Protein AF-A0A3D5ZLF6-F1 (afdb_monomer_lite)

Radius of gyration: 16.84 Å; chains: 1; bounding box: 30×41×50 Å

Foldseek 3Di:
DDPDVVVVVLVVVVVVVLVVLVVLLVCCVVPVDPDDPVVNVVVVVVVVVVDVPVDDWDQQLSDDAQAKKFWADAQDDPVVQVVCVVVVNHHRAIWGWHDHDPQWTWIDGPNDIDIDGNVRSRRIIITGD

Sequence (129 aa):
MTNKNQHLSQKILKKYEKTFVFCLTTAYRSGKINLNLKEVSHLCAFLRHLGNIREVNMPLVFAPTNTNLTIIKILADDKLKKHLESLGILVDGQIVVLSASGGSVVVKIKDGRIALDGDLSSKIFVKAA

pLDDT: mean 71.1, std 19.08, range [39.53, 92.12]

Structure (mmCIF, N/CA/C/O backbone):
data_AF-A0A3D5ZLF6-F1
#
_entry.id   AF-A0A3D5ZLF6-F1
#
loop_
_atom_site.group_PDB
_atom_site.id
_atom_site.type_symbol
_atom_site.label_atom_id
_atom_site.label_alt_id
_atom_site.label_comp_id
_atom_site.label_asym_id
_atom_site.label_entity_id
_atom_site.label_seq_id
_atom_site.pdbx_PDB_ins_code
_atom_site.Cartn_x
_atom_site.Cartn_y
_atom_site.Cartn_z
_atom_site.occupancy
_atom_site.B_iso_or_equiv
_atom_site.auth_seq_id
_atom_site.auth_comp_id
_atom_site.auth_asym_id
_atom_site.auth_atom_id
_atom_site.pdbx_PDB_model_num
ATOM 1 N N . MET A 1 1 ? 8.008 -25.229 37.006 1.00 43.50 1 MET A N 1
ATOM 2 C CA . MET A 1 1 ? 8.921 -24.157 36.540 1.00 43.50 1 MET A CA 1
ATOM 3 C C . MET A 1 1 ? 9.199 -24.338 35.045 1.00 43.50 1 MET A C 1
ATOM 5 O O . MET A 1 1 ? 10.290 -24.731 34.662 1.00 43.50 1 MET A O 1
ATOM 9 N N . THR A 1 2 ? 8.208 -24.093 34.183 1.00 44.22 2 THR A N 1
ATOM 10 C CA . THR A 1 2 ? 8.277 -24.489 32.759 1.00 44.22 2 THR A CA 1
ATOM 11 C C . THR A 1 2 ? 7.372 -23.587 31.916 1.00 44.22 2 THR A C 1
ATOM 13 O O . THR A 1 2 ? 6.390 -24.037 31.347 1.00 44.22 2 THR A O 1
ATOM 16 N N . ASN A 1 3 ? 7.625 -22.273 31.878 1.00 45.31 3 ASN A N 1
ATOM 17 C CA . ASN A 1 3 ? 6.811 -21.383 31.031 1.00 45.31 3 ASN A CA 1
ATOM 18 C C . ASN A 1 3 ? 7.532 -20.099 30.576 1.00 45.31 3 ASN A C 1
ATOM 20 O O . ASN A 1 3 ? 7.014 -18.996 30.693 1.00 45.31 3 ASN A O 1
ATOM 24 N N . LYS A 1 4 ? 8.778 -20.223 30.100 1.00 47.53 4 LYS A N 1
ATOM 25 C CA . LYS A 1 4 ? 9.461 -19.133 29.365 1.00 47.53 4 LYS A CA 1
ATOM 26 C C . LYS A 1 4 ? 10.113 -19.608 28.057 1.00 47.53 4 LYS A C 1
ATOM 28 O O . LYS A 1 4 ? 10.081 -18.883 27.068 1.00 47.53 4 LYS A O 1
ATOM 33 N N . ASN A 1 5 ? 10.583 -20.858 27.993 1.00 46.19 5 ASN A N 1
ATOM 34 C CA . ASN A 1 5 ? 11.267 -21.396 26.804 1.00 46.19 5 ASN A CA 1
ATOM 35 C C . ASN A 1 5 ? 10.340 -21.705 25.608 1.00 46.19 5 ASN A C 1
ATOM 37 O O . ASN A 1 5 ? 10.771 -21.621 24.457 1.00 46.19 5 ASN A O 1
ATOM 41 N N . GLN A 1 6 ? 9.052 -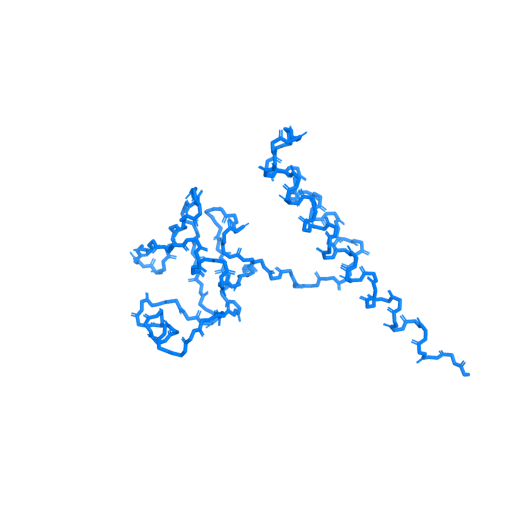21.986 25.836 1.00 47.47 6 GLN A N 1
ATOM 42 C CA . GLN A 1 6 ? 8.098 -22.229 24.740 1.00 47.47 6 GLN A CA 1
ATOM 43 C C . GLN A 1 6 ? 7.700 -20.933 24.009 1.00 47.47 6 GLN A C 1
ATOM 45 O O . GLN A 1 6 ? 7.525 -20.928 22.791 1.00 47.47 6 GLN A O 1
ATOM 50 N N . HIS A 1 7 ? 7.653 -19.803 24.724 1.00 44.00 7 HIS A N 1
ATOM 51 C CA . HIS A 1 7 ? 7.268 -18.513 24.149 1.00 44.00 7 HIS A CA 1
ATOM 52 C C . HIS A 1 7 ? 8.391 -17.872 23.311 1.00 44.00 7 HIS A C 1
ATOM 54 O O . HIS A 1 7 ? 8.108 -17.147 22.352 1.00 44.00 7 HIS A O 1
ATOM 60 N N . LEU A 1 8 ? 9.663 -18.154 23.633 1.00 51.09 8 LEU A N 1
ATOM 61 C CA . LEU A 1 8 ? 10.812 -17.741 22.816 1.00 51.09 8 LEU A CA 1
ATOM 62 C C . LEU A 1 8 ? 10.871 -18.519 21.496 1.00 51.09 8 LEU A C 1
ATOM 64 O O . LEU A 1 8 ? 11.082 -17.919 20.445 1.00 51.09 8 LEU A O 1
ATOM 68 N N . SER A 1 9 ? 10.617 -19.829 21.545 1.00 46.56 9 SER A N 1
ATOM 69 C CA . SER A 1 9 ? 10.708 -20.720 20.382 1.00 46.56 9 SER A CA 1
ATOM 70 C C . SER A 1 9 ? 9.714 -20.338 19.283 1.00 46.56 9 SER A C 1
ATOM 72 O O . SER A 1 9 ? 10.093 -20.242 18.119 1.00 46.56 9 SER A O 1
ATOM 74 N N . GLN A 1 10 ? 8.473 -19.986 19.640 1.00 50.94 10 GLN A N 1
ATOM 75 C CA . GLN A 1 10 ? 7.499 -19.490 18.658 1.00 50.94 10 GLN A CA 1
ATOM 76 C C . GLN A 1 10 ? 7.852 -18.106 18.096 1.00 50.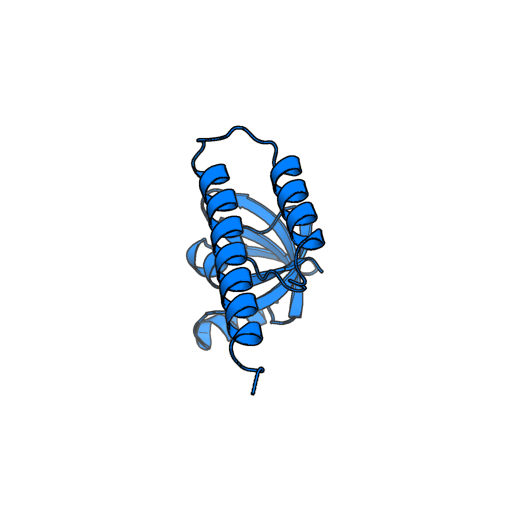94 10 GLN A C 1
ATOM 78 O O . GLN A 1 10 ? 7.575 -17.818 16.933 1.00 50.94 10 GLN A O 1
ATOM 83 N N . LYS A 1 11 ? 8.485 -17.238 18.894 1.00 50.25 11 LYS A N 1
ATOM 84 C CA . LYS A 1 11 ? 8.929 -15.908 18.442 1.00 50.25 11 LYS A CA 1
ATOM 85 C C . LYS A 1 11 ? 10.085 -16.018 17.447 1.00 50.25 11 LYS A C 1
ATOM 87 O O . LYS A 1 11 ? 10.130 -15.266 16.477 1.00 50.25 11 LYS A O 1
ATOM 92 N N . ILE A 1 12 ? 10.989 -16.967 17.683 1.00 54.97 12 ILE A N 1
ATOM 93 C CA . ILE A 1 12 ? 12.117 -17.284 16.808 1.00 54.97 12 ILE A CA 1
ATOM 94 C C . ILE A 1 12 ? 11.603 -17.938 15.522 1.00 54.97 12 ILE A C 1
ATOM 96 O O . ILE A 1 12 ? 11.922 -17.442 14.450 1.00 54.97 12 ILE A O 1
ATOM 100 N N . LEU A 1 13 ? 10.720 -18.937 15.601 1.00 49.94 13 LEU A N 1
ATOM 101 C CA . LEU A 1 13 ? 10.114 -19.572 14.421 1.00 49.94 13 LEU A CA 1
ATOM 102 C C . LEU A 1 13 ? 9.336 -18.571 13.553 1.00 49.94 13 LEU A C 1
ATOM 104 O O . LEU A 1 13 ? 9.582 -18.501 12.354 1.00 49.94 13 LEU A O 1
ATOM 108 N N . LYS A 1 14 ? 8.518 -17.687 14.147 1.00 50.16 14 LYS A N 1
ATOM 109 C CA . LYS A 1 14 ? 7.843 -16.601 13.405 1.00 50.16 14 LYS A CA 1
ATOM 110 C C . LYS A 1 14 ? 8.816 -15.592 12.787 1.00 50.16 14 LYS A C 1
ATOM 112 O O . LYS A 1 14 ? 8.499 -14.987 11.764 1.00 50.16 14 LYS A O 1
ATOM 117 N N . LYS A 1 15 ? 9.977 -15.364 13.410 1.00 49.53 15 LYS A N 1
ATOM 118 C CA . LYS A 1 15 ? 11.037 -14.506 12.859 1.00 49.53 15 LYS A CA 1
ATOM 119 C C . LYS A 1 15 ? 11.716 -15.190 11.668 1.00 49.53 15 LYS A C 1
ATOM 121 O O . LYS A 1 15 ? 11.872 -14.549 10.636 1.00 49.53 15 LYS A O 1
ATOM 126 N N . TYR A 1 16 ? 12.038 -16.478 11.791 1.00 51.09 16 TYR A N 1
ATOM 127 C CA . TYR A 1 16 ? 12.650 -17.279 10.731 1.00 51.09 16 TYR A CA 1
ATOM 128 C C . TYR A 1 16 ? 11.703 -17.508 9.546 1.00 51.09 16 TYR A C 1
ATOM 130 O O . TYR A 1 16 ? 12.151 -17.357 8.419 1.00 51.09 16 TYR A O 1
ATOM 138 N N . GLU A 1 17 ? 10.403 -17.749 9.754 1.00 52.59 17 GLU A N 1
ATOM 139 C CA . GLU A 1 17 ? 9.417 -17.837 8.661 1.00 52.59 17 GLU A CA 1
ATOM 140 C C . GLU A 1 17 ? 9.279 -16.517 7.896 1.00 52.59 17 GLU A C 1
ATOM 142 O O . GLU A 1 17 ? 9.269 -16.517 6.668 1.00 52.59 17 GLU A O 1
ATOM 147 N N . LYS A 1 18 ? 9.238 -15.373 8.595 1.00 51.25 18 LYS A N 1
ATOM 148 C CA . LYS A 1 18 ? 9.212 -14.054 7.937 1.00 51.25 18 LYS A CA 1
ATOM 149 C C . LYS A 1 18 ? 10.475 -13.805 7.113 1.00 51.25 18 LYS A C 1
ATOM 151 O O . LYS A 1 18 ? 10.381 -13.287 6.003 1.00 51.25 18 LYS A O 1
ATOM 156 N N . THR A 1 19 ? 11.640 -14.200 7.626 1.00 50.47 19 THR A N 1
ATOM 157 C CA . THR A 1 19 ? 12.907 -14.145 6.883 1.00 50.47 19 THR A CA 1
ATOM 158 C C . THR A 1 19 ? 12.922 -15.125 5.705 1.00 50.47 19 THR A C 1
ATOM 160 O O . THR A 1 19 ? 13.449 -14.790 4.648 1.00 50.47 19 THR A O 1
ATOM 163 N N . PHE A 1 20 ? 12.306 -16.300 5.842 1.00 51.53 20 PHE A N 1
ATOM 164 C CA . PHE A 1 20 ? 12.248 -17.327 4.803 1.00 51.53 20 PHE A CA 1
ATOM 165 C C . PHE A 1 20 ? 11.337 -16.916 3.639 1.00 51.53 20 PHE A C 1
ATOM 167 O O . PHE A 1 20 ? 11.752 -16.997 2.483 1.00 51.53 20 PHE A O 1
ATOM 174 N N . VAL A 1 21 ? 10.150 -16.373 3.935 1.00 56.66 21 VAL A N 1
ATOM 175 C CA . VAL A 1 21 ? 9.245 -15.786 2.931 1.00 56.66 21 VAL A CA 1
ATOM 176 C C . VAL A 1 21 ? 9.934 -14.634 2.204 1.00 56.66 21 VAL A C 1
ATOM 178 O O . VAL A 1 21 ? 9.922 -14.608 0.977 1.00 56.66 21 VAL A O 1
ATOM 181 N N . PHE A 1 22 ? 10.612 -13.742 2.939 1.00 53.38 22 PHE A N 1
ATOM 182 C CA . PHE A 1 22 ? 11.383 -12.643 2.353 1.00 53.38 22 PHE A CA 1
ATOM 183 C C . PHE A 1 22 ? 12.473 -13.157 1.398 1.00 53.38 22 PHE A C 1
ATOM 185 O O . PHE A 1 22 ? 12.609 -12.649 0.284 1.00 53.38 22 PHE A O 1
ATOM 192 N N . CYS A 1 23 ? 13.202 -14.207 1.790 1.00 49.56 23 CYS A N 1
ATOM 193 C CA . CYS A 1 23 ? 14.250 -14.823 0.976 1.00 49.56 23 CYS A CA 1
ATOM 194 C C . CYS A 1 23 ? 13.690 -15.460 -0.309 1.00 49.56 23 CYS A C 1
ATOM 196 O O . CYS A 1 23 ? 14.215 -15.202 -1.391 1.00 49.56 23 CYS A O 1
ATOM 198 N N . LEU A 1 24 ? 12.577 -16.198 -0.223 1.00 53.66 24 LEU A N 1
ATOM 199 C CA . LEU A 1 24 ? 11.885 -16.781 -1.383 1.00 53.66 24 LEU A CA 1
ATOM 200 C C . LEU A 1 24 ? 11.365 -15.710 -2.354 1.00 53.66 24 LEU A C 1
ATOM 202 O O . LEU A 1 24 ? 11.580 -15.825 -3.561 1.00 53.66 24 LEU A O 1
ATOM 206 N N . THR A 1 25 ? 10.759 -14.628 -1.851 1.00 53.28 25 THR A N 1
ATOM 207 C CA . THR A 1 25 ? 10.318 -13.505 -2.702 1.00 53.28 25 THR A CA 1
ATOM 208 C C . THR A 1 25 ? 11.484 -12.741 -3.335 1.00 53.28 25 THR A C 1
ATOM 210 O O . THR A 1 25 ? 11.379 -12.289 -4.475 1.00 53.28 25 THR A O 1
ATOM 213 N N . THR A 1 26 ? 12.619 -12.627 -2.637 1.00 51.06 26 THR A N 1
ATOM 214 C CA . THR A 1 26 ? 13.820 -11.949 -3.158 1.00 51.06 26 THR A CA 1
ATOM 215 C C . THR A 1 26 ? 14.537 -12.816 -4.202 1.00 51.06 26 THR A C 1
ATOM 217 O O . THR A 1 26 ? 14.969 -12.309 -5.241 1.00 51.06 26 THR A O 1
ATOM 220 N N . ALA A 1 27 ? 14.601 -14.135 -3.989 1.00 49.12 27 ALA A N 1
ATOM 221 C C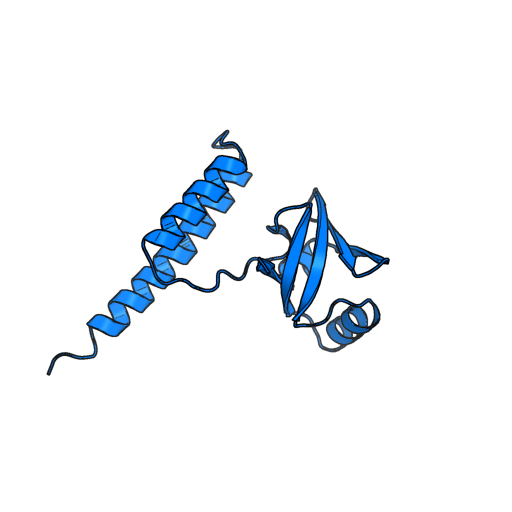A . ALA A 1 27 ? 15.164 -15.102 -4.934 1.00 49.12 27 ALA A CA 1
ATOM 222 C C . ALA A 1 27 ? 14.364 -15.171 -6.246 1.00 49.12 27 ALA A C 1
ATOM 224 O O . ALA A 1 27 ? 14.964 -15.233 -7.319 1.00 49.12 27 ALA A O 1
ATOM 225 N N . TYR A 1 28 ? 13.033 -15.061 -6.170 1.00 48.12 28 TYR A N 1
ATOM 226 C CA . TYR A 1 28 ? 12.161 -14.975 -7.342 1.00 48.12 28 TYR A CA 1
ATOM 227 C C . TYR A 1 28 ? 12.474 -13.749 -8.217 1.00 48.12 28 TYR A C 1
ATOM 229 O O . TYR A 1 28 ? 12.603 -13.852 -9.434 1.00 48.12 28 TYR A O 1
ATOM 237 N N . ARG A 1 29 ? 12.688 -12.580 -7.598 1.00 44.31 29 ARG A N 1
ATOM 238 C CA . ARG A 1 29 ? 13.003 -11.331 -8.316 1.00 44.31 29 ARG A CA 1
ATOM 239 C C . ARG A 1 29 ? 14.435 -11.270 -8.856 1.00 44.31 29 ARG A C 1
ATOM 241 O O . ARG A 1 29 ? 14.701 -10.525 -9.791 1.00 44.31 29 ARG A O 1
ATOM 248 N N . SER A 1 30 ? 15.341 -12.075 -8.300 1.00 48.19 30 SER A N 1
ATOM 249 C CA . SER A 1 30 ? 16.745 -12.158 -8.730 1.00 48.19 30 SER A CA 1
ATOM 250 C C . SER A 1 30 ? 16.937 -12.909 -10.058 1.00 48.19 30 SER A C 1
ATOM 252 O O . SER A 1 30 ? 18.074 -13.096 -10.482 1.00 48.19 30 SER A O 1
ATOM 254 N N . GLY A 1 31 ? 15.860 -13.405 -10.686 1.00 42.66 31 GLY A N 1
ATOM 255 C CA . GLY A 1 31 ? 15.914 -14.139 -11.957 1.00 42.66 31 GLY A CA 1
ATOM 256 C C . GLY A 1 31 ? 16.607 -15.505 -11.877 1.00 42.66 31 GLY A C 1
ATOM 257 O O . GLY A 1 31 ? 16.826 -16.138 -12.903 1.00 42.66 31 GLY A O 1
ATOM 258 N N . LYS A 1 32 ? 16.949 -15.982 -10.669 1.00 42.75 32 LYS A N 1
ATOM 259 C CA . LYS A 1 32 ? 17.643 -17.264 -10.450 1.00 42.75 32 LYS A CA 1
ATOM 260 C C . LYS A 1 32 ? 16.714 -18.484 -10.499 1.00 42.75 32 LYS A C 1
ATOM 262 O O . LYS A 1 32 ? 17.202 -19.606 -10.539 1.00 42.75 32 LYS A O 1
ATOM 267 N N . ILE A 1 33 ? 15.397 -18.271 -10.500 1.00 40.78 33 ILE A N 1
ATOM 268 C CA . ILE A 1 33 ? 14.363 -19.312 -10.567 1.00 40.78 33 ILE A CA 1
ATOM 269 C C . ILE A 1 33 ? 13.207 -18.833 -11.454 1.00 40.78 33 ILE A C 1
ATOM 271 O O . ILE A 1 33 ? 12.581 -17.817 -11.166 1.00 40.78 33 ILE A O 1
ATOM 275 N N . ASN A 1 34 ? 12.912 -19.571 -12.526 1.00 39.53 34 ASN A N 1
ATOM 276 C CA . ASN A 1 34 ? 11.742 -19.354 -13.383 1.00 39.53 34 ASN A CA 1
ATOM 277 C C . ASN A 1 34 ? 10.553 -20.137 -12.809 1.00 39.53 34 ASN A C 1
ATOM 279 O O . ASN A 1 34 ? 10.155 -21.167 -13.344 1.00 39.53 34 ASN A O 1
ATOM 283 N N . LEU A 1 35 ? 10.053 -19.705 -11.651 1.00 44.81 35 LEU A N 1
ATOM 284 C CA . LEU A 1 35 ? 8.772 -20.195 -11.140 1.00 44.81 35 LEU A CA 1
ATOM 285 C C . LEU A 1 35 ? 7.657 -19.294 -11.680 1.00 44.81 35 LEU A C 1
ATOM 287 O O . LEU A 1 35 ? 7.879 -18.126 -11.980 1.00 44.81 35 LEU A O 1
ATOM 291 N N . ASN A 1 36 ? 6.434 -19.788 -11.788 1.00 44.62 36 ASN A N 1
ATOM 292 C CA . ASN A 1 36 ? 5.283 -18.952 -12.129 1.00 44.62 36 ASN A CA 1
ATOM 293 C C . ASN A 1 36 ? 4.822 -18.151 -10.885 1.00 44.62 36 ASN A C 1
ATOM 295 O O . ASN A 1 36 ? 4.892 -18.674 -9.772 1.00 44.62 36 ASN A O 1
ATOM 299 N N . LEU A 1 37 ? 4.296 -16.922 -11.035 1.00 52.81 37 LEU A N 1
ATOM 300 C CA . LEU A 1 37 ? 3.745 -16.118 -9.915 1.00 52.81 37 LEU A CA 1
ATOM 301 C C . LEU A 1 37 ? 2.694 -16.908 -9.088 1.00 52.81 37 LEU A C 1
ATOM 303 O O . LEU A 1 37 ? 2.501 -16.662 -7.892 1.00 52.81 37 LEU A O 1
ATOM 307 N N . LYS A 1 38 ? 2.035 -17.891 -9.720 1.00 44.22 38 LYS A N 1
ATOM 308 C CA . LYS A 1 38 ? 1.086 -18.827 -9.094 1.00 44.22 38 LYS A CA 1
ATOM 309 C C . LYS A 1 38 ? 1.729 -19.840 -8.133 1.00 44.22 38 LYS A C 1
ATOM 311 O O . LYS A 1 38 ? 1.098 -20.229 -7.155 1.00 44.22 38 LYS A O 1
ATOM 316 N N . GLU A 1 39 ? 2.977 -20.248 -8.349 1.00 49.56 39 GLU A N 1
ATOM 317 C CA . GLU A 1 39 ? 3.645 -21.216 -7.464 1.00 49.56 39 GLU A CA 1
ATOM 318 C C . GLU A 1 39 ? 4.171 -20.566 -6.181 1.00 49.56 39 GLU A C 1
ATOM 320 O O . GLU A 1 39 ? 4.066 -21.148 -5.103 1.00 49.56 39 GLU A O 1
ATOM 325 N N . VAL A 1 40 ? 4.643 -19.317 -6.253 1.00 56.00 40 VAL A N 1
ATOM 326 C CA . VAL A 1 40 ? 5.080 -18.558 -5.064 1.00 56.00 40 VAL A CA 1
ATOM 327 C C . VAL A 1 40 ? 3.898 -18.253 -4.136 1.00 56.00 40 VAL A C 1
ATOM 329 O O . VAL A 1 40 ? 4.019 -18.296 -2.909 1.00 56.00 40 VAL A O 1
ATOM 332 N N . SER A 1 41 ? 2.725 -17.995 -4.716 1.00 52.25 41 SER A N 1
ATOM 333 C CA . SER A 1 41 ? 1.481 -17.796 -3.966 1.00 52.25 41 SER A CA 1
ATOM 334 C C . SER A 1 41 ? 0.968 -19.094 -3.332 1.00 52.25 41 SER A C 1
ATOM 336 O O . SER A 1 41 ? 0.505 -19.046 -2.189 1.00 52.25 41 SER A O 1
ATOM 338 N N . HIS A 1 42 ? 1.136 -20.247 -3.992 1.00 50.59 42 HIS A N 1
ATOM 339 C CA . HIS A 1 42 ? 0.888 -21.569 -3.401 1.00 50.59 42 HIS A CA 1
ATOM 340 C C . HIS A 1 42 ? 1.844 -21.887 -2.246 1.00 50.59 42 HIS A C 1
ATOM 342 O O . HIS A 1 42 ? 1.393 -22.349 -1.202 1.00 50.59 42 HIS A O 1
ATOM 348 N N . LEU A 1 43 ? 3.133 -21.563 -2.365 1.00 54.59 43 LEU A N 1
ATOM 34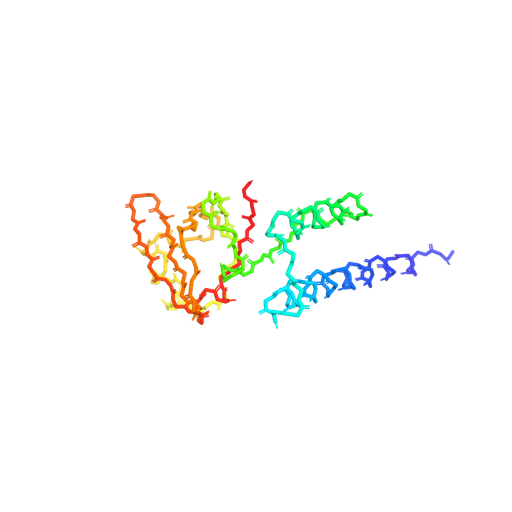9 C CA . LEU A 1 43 ? 4.106 -21.730 -1.278 1.00 54.59 43 LEU A CA 1
ATOM 350 C C . LEU A 1 43 ? 3.776 -20.834 -0.072 1.00 54.59 43 LEU A C 1
ATOM 352 O O . LEU A 1 43 ? 3.832 -21.286 1.070 1.00 54.59 43 LEU A O 1
ATOM 356 N N . CYS A 1 44 ? 3.321 -19.599 -0.305 1.00 48.75 44 CYS A N 1
ATOM 357 C CA . CYS A 1 44 ? 2.811 -18.727 0.762 1.00 48.75 44 CYS A CA 1
ATOM 358 C C . CYS A 1 44 ? 1.470 -19.209 1.347 1.00 48.75 44 CYS A C 1
ATOM 360 O O . CYS A 1 44 ? 1.177 -18.954 2.514 1.00 48.75 44 CYS A O 1
ATOM 362 N N . ALA A 1 45 ? 0.617 -19.876 0.564 1.00 53.53 45 ALA A N 1
ATOM 363 C CA . ALA A 1 45 ? -0.603 -20.523 1.058 1.00 53.53 45 ALA A CA 1
ATOM 364 C C . ALA A 1 45 ? -0.293 -21.780 1.890 1.00 53.53 45 ALA A C 1
ATOM 366 O O . ALA A 1 45 ? -0.927 -22.011 2.915 1.00 53.53 45 ALA A O 1
ATOM 367 N N . PHE A 1 46 ? 0.730 -22.538 1.503 1.00 52.53 46 PHE A N 1
ATOM 368 C CA . PHE A 1 46 ? 1.195 -23.724 2.214 1.00 52.53 46 PHE A CA 1
ATOM 369 C C . PHE A 1 46 ? 1.859 -23.364 3.551 1.00 52.53 46 PHE A C 1
ATOM 371 O O . PHE A 1 46 ? 1.527 -23.942 4.583 1.00 52.53 46 PHE A O 1
ATOM 378 N N . LEU A 1 47 ? 2.701 -22.324 3.574 1.00 53.53 47 LEU A N 1
ATOM 379 C CA . LEU A 1 47 ? 3.265 -21.781 4.818 1.00 53.53 47 LEU A CA 1
ATOM 380 C C . LEU A 1 47 ? 2.175 -21.206 5.747 1.00 53.53 47 LEU A C 1
ATOM 382 O O . LEU A 1 47 ? 2.246 -21.383 6.960 1.00 53.53 47 LEU A O 1
ATOM 386 N N . ARG A 1 48 ? 1.091 -20.632 5.197 1.00 51.06 48 ARG A N 1
ATOM 387 C CA . ARG A 1 48 ? -0.104 -20.232 5.974 1.00 51.06 48 ARG A CA 1
ATOM 388 C C . ARG A 1 48 ? -0.811 -21.402 6.671 1.00 51.06 48 ARG A C 1
ATOM 390 O O . ARG A 1 48 ? -1.496 -21.166 7.663 1.00 51.06 48 ARG A O 1
ATOM 397 N N . HIS A 1 49 ? -0.666 -22.633 6.179 1.00 56.50 49 HIS A N 1
ATOM 398 C CA . HIS A 1 49 ? -1.270 -23.822 6.785 1.00 56.50 49 HIS A CA 1
ATOM 399 C C . HIS A 1 49 ? -0.421 -24.404 7.931 1.00 56.50 49 HIS A C 1
ATOM 401 O O . HIS A 1 49 ? -0.960 -25.042 8.830 1.00 56.50 49 HIS A O 1
ATOM 407 N N . LEU A 1 50 ? 0.894 -24.156 7.930 1.00 59.31 50 LEU A N 1
ATOM 408 C CA . LEU A 1 50 ? 1.839 -24.732 8.897 1.00 59.31 50 LEU A CA 1
ATOM 409 C C . LEU A 1 50 ? 2.052 -23.874 10.155 1.00 59.31 50 LEU A C 1
ATOM 411 O O . LEU A 1 50 ? 2.479 -24.393 11.186 1.00 59.31 50 LEU A O 1
ATOM 415 N N . GLY A 1 51 ? 1.727 -22.581 10.112 1.00 46.72 51 GLY A N 1
ATOM 416 C CA . GLY A 1 51 ? 1.986 -21.666 11.219 1.00 46.72 51 GLY A CA 1
ATOM 417 C C . GLY A 1 51 ? 0.949 -20.559 11.301 1.00 46.72 51 GLY A C 1
ATOM 418 O O . GLY A 1 51 ? 0.636 -19.898 10.319 1.00 46.72 51 GLY A O 1
ATOM 419 N N . ASN A 1 52 ? 0.424 -20.328 12.506 1.00 51.41 52 ASN A N 1
ATOM 420 C CA . ASN A 1 52 ? -0.570 -19.306 12.840 1.00 51.41 52 ASN A CA 1
ATOM 421 C C . ASN A 1 52 ? 0.001 -17.870 12.675 1.00 51.41 52 ASN A C 1
ATOM 423 O O . ASN A 1 52 ? 0.256 -17.150 13.655 1.00 51.41 52 ASN A O 1
ATOM 427 N N . ILE A 1 53 ? 0.264 -17.468 11.428 1.00 51.22 53 ILE A N 1
ATOM 428 C CA . ILE A 1 53 ? 0.677 -16.134 10.985 1.00 51.22 53 ILE A CA 1
ATOM 429 C C . ILE A 1 53 ? -0.530 -15.520 10.280 1.00 51.22 53 ILE A C 1
ATOM 431 O O . ILE A 1 53 ? -0.688 -15.610 9.067 1.00 51.22 53 ILE A O 1
ATOM 435 N N . ARG A 1 54 ? -1.430 -14.928 11.066 1.00 55.25 54 ARG A N 1
ATOM 436 C CA . ARG A 1 54 ? -2.697 -14.406 10.538 1.00 55.25 54 ARG A CA 1
ATOM 437 C C . ARG A 1 54 ? -2.550 -13.082 9.782 1.00 55.25 54 ARG A C 1
ATOM 439 O O . ARG A 1 54 ? -3.476 -12.716 9.080 1.00 55.25 54 ARG A O 1
ATOM 446 N N . GLU A 1 55 ? -1.403 -12.401 9.857 1.00 55.47 55 GLU A N 1
ATOM 447 C CA . GLU A 1 55 ? -1.185 -11.140 9.136 1.00 55.47 55 GLU A CA 1
ATOM 448 C C . GLU A 1 55 ? 0.252 -11.033 8.605 1.00 55.47 55 GLU A C 1
ATOM 450 O O . GLU A 1 55 ? 1.222 -10.892 9.359 1.00 55.47 55 GLU A O 1
ATOM 455 N N . VAL A 1 56 ? 0.386 -11.131 7.281 1.00 62.03 56 VAL A N 1
ATOM 456 C CA . VAL A 1 56 ? 1.622 -10.831 6.554 1.00 62.03 56 VAL A CA 1
ATOM 457 C C . VAL A 1 56 ? 1.440 -9.456 5.923 1.00 62.03 56 VAL A C 1
ATOM 459 O O . VAL A 1 56 ? 0.803 -9.318 4.884 1.00 62.03 56 VAL A O 1
ATOM 462 N N . ASN A 1 57 ? 1.971 -8.430 6.584 1.00 76.62 57 ASN A N 1
ATOM 463 C CA . ASN A 1 57 ? 1.972 -7.071 6.055 1.00 76.62 57 ASN A CA 1
ATOM 464 C C . ASN A 1 57 ? 3.090 -6.984 5.015 1.00 76.62 57 ASN A C 1
ATOM 466 O O . ASN A 1 57 ? 4.264 -7.133 5.366 1.00 76.62 57 ASN A O 1
ATOM 470 N N . MET A 1 58 ? 2.733 -6.752 3.756 1.00 86.62 58 MET A N 1
ATOM 471 C CA . MET A 1 58 ? 3.687 -6.622 2.655 1.00 86.62 58 MET A CA 1
ATOM 472 C C . MET A 1 58 ? 3.822 -5.156 2.231 1.00 86.62 58 MET A C 1
ATOM 474 O O . MET A 1 58 ? 2.843 -4.413 2.307 1.00 86.62 58 MET A O 1
ATOM 478 N N . PRO A 1 59 ? 5.004 -4.710 1.782 1.00 85.69 59 PRO A N 1
ATOM 479 C CA . PRO A 1 59 ? 5.140 -3.400 1.161 1.00 85.69 59 PRO A CA 1
ATOM 480 C C . PRO A 1 59 ? 4.343 -3.331 -0.145 1.00 85.69 59 PRO A C 1
ATOM 482 O O . PRO A 1 59 ? 4.230 -4.332 -0.857 1.00 85.69 59 PRO A O 1
ATOM 485 N N . LEU A 1 60 ? 3.862 -2.143 -0.506 1.00 87.06 60 LEU A N 1
ATOM 486 C CA . LEU A 1 60 ? 3.073 -1.932 -1.722 1.00 87.06 60 LEU A CA 1
ATOM 487 C C . LEU A 1 60 ? 3.837 -2.321 -3.002 1.00 87.06 60 LEU A C 1
ATOM 489 O O . LEU A 1 60 ? 3.232 -2.789 -3.958 1.00 87.06 60 LEU A O 1
ATOM 493 N N . VAL A 1 61 ? 5.171 -2.210 -3.010 1.00 84.00 61 VAL A N 1
ATOM 494 C CA . VAL A 1 61 ? 6.027 -2.635 -4.143 1.00 84.00 61 VAL A CA 1
ATOM 495 C C . VAL A 1 61 ? 5.912 -4.133 -4.450 1.00 84.00 61 VAL A C 1
ATOM 497 O O . VAL A 1 61 ? 6.144 -4.550 -5.583 1.00 84.00 61 VAL A O 1
ATOM 500 N N . PHE A 1 62 ? 5.575 -4.949 -3.449 1.00 79.62 62 PHE A N 1
ATOM 501 C CA . PHE A 1 62 ? 5.438 -6.403 -3.579 1.00 79.62 62 PHE A CA 1
ATOM 502 C C . PHE A 1 62 ? 3.982 -6.859 -3.674 1.00 79.62 62 PHE A C 1
ATOM 504 O O . PHE A 1 62 ? 3.708 -8.059 -3.702 1.00 79.62 62 PHE A O 1
ATOM 511 N N . ALA A 1 63 ? 3.048 -5.915 -3.701 1.00 82.44 63 ALA A N 1
ATOM 512 C CA . ALA A 1 63 ? 1.640 -6.215 -3.783 1.00 82.44 63 ALA A CA 1
ATOM 513 C C . ALA A 1 63 ? 1.271 -6.859 -5.135 1.00 82.44 63 ALA A C 1
ATOM 515 O O . ALA A 1 63 ? 1.757 -6.417 -6.181 1.00 82.44 63 ALA A O 1
ATOM 516 N N . PRO A 1 64 ? 0.388 -7.874 -5.144 1.00 81.06 64 PRO A N 1
ATOM 517 C CA . PRO A 1 64 ? -0.138 -8.433 -6.379 1.00 81.06 64 PRO A CA 1
ATOM 518 C C . PRO A 1 64 ? -1.024 -7.403 -7.089 1.00 81.06 64 PRO A C 1
ATOM 520 O 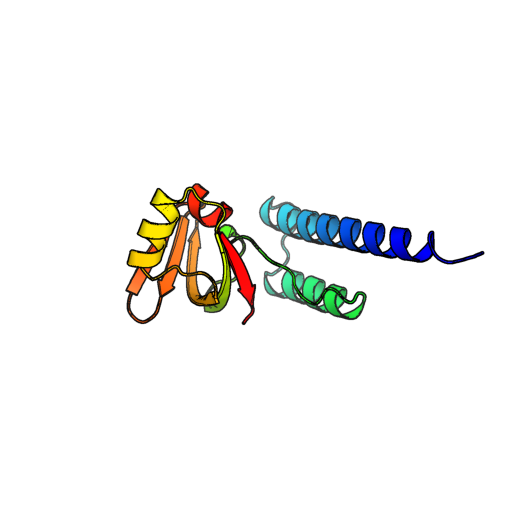O . PRO A 1 64 ? -1.808 -6.686 -6.464 1.00 81.06 64 PRO A O 1
ATOM 523 N N . THR A 1 65 ? -0.908 -7.341 -8.413 1.00 87.00 65 THR A N 1
ATOM 524 C CA . THR A 1 65 ? -1.763 -6.502 -9.259 1.00 87.00 65 THR A CA 1
ATOM 525 C C . THR A 1 65 ? -3.186 -7.071 -9.345 1.00 87.00 65 THR A C 1
ATOM 527 O O . THR A 1 65 ? -3.428 -8.244 -9.059 1.00 87.00 65 THR A O 1
ATOM 530 N N . ASN A 1 66 ? -4.149 -6.224 -9.712 1.00 87.12 66 ASN A N 1
ATOM 531 C CA . ASN A 1 66 ? -5.584 -6.511 -9.819 1.00 87.12 66 ASN A CA 1
ATOM 532 C C . ASN A 1 66 ? -6.219 -7.159 -8.577 1.00 87.12 66 ASN A C 1
ATOM 534 O O . ASN A 1 66 ? -7.239 -7.833 -8.679 1.00 87.12 66 ASN A O 1
ATOM 538 N N . THR A 1 67 ? -5.636 -6.947 -7.397 1.00 83.12 67 THR A N 1
ATOM 539 C CA . THR A 1 67 ? -6.177 -7.456 -6.132 1.00 83.12 67 THR A CA 1
ATOM 540 C C . THR A 1 67 ? -6.606 -6.301 -5.236 1.00 83.12 67 THR A C 1
ATOM 542 O O . THR A 1 67 ? -5.925 -5.274 -5.185 1.00 83.12 67 THR A O 1
ATOM 545 N N . ASN A 1 68 ? -7.712 -6.478 -4.511 1.00 88.12 68 ASN A N 1
ATOM 546 C CA . ASN A 1 68 ? -8.122 -5.553 -3.460 1.00 88.12 68 ASN A CA 1
ATOM 547 C C . ASN A 1 68 ? -7.223 -5.725 -2.237 1.00 88.12 68 ASN A C 1
ATOM 549 O O . ASN A 1 68 ? -7.087 -6.820 -1.688 1.00 88.12 68 ASN A O 1
ATOM 553 N N . LEU A 1 69 ? -6.619 -4.625 -1.813 1.00 90.62 69 LEU A N 1
ATOM 554 C CA . LEU A 1 69 ? -5.693 -4.581 -0.698 1.00 90.62 69 LEU A CA 1
ATOM 555 C C . LEU A 1 69 ? -6.093 -3.467 0.257 1.00 90.62 69 LEU A C 1
ATOM 557 O O . LEU A 1 69 ? -6.633 -2.439 -0.152 1.00 90.62 69 LEU A O 1
ATOM 561 N N . THR A 1 70 ? -5.762 -3.658 1.524 1.00 90.94 70 THR A N 1
ATOM 562 C CA . THR A 1 70 ? -6.031 -2.685 2.579 1.00 90.94 70 THR A CA 1
ATOM 563 C C . THR A 1 70 ? -4.720 -2.151 3.120 1.00 90.94 70 THR A C 1
ATOM 565 O O . THR A 1 70 ? -3.821 -2.927 3.462 1.00 90.94 70 THR A O 1
ATOM 568 N N . ILE A 1 71 ? -4.602 -0.829 3.205 1.00 91.38 71 ILE A N 1
ATOM 569 C CA . ILE A 1 71 ? -3.436 -0.162 3.786 1.00 91.38 71 ILE A CA 1
ATOM 570 C C . ILE A 1 71 ? -3.469 -0.343 5.300 1.00 91.38 71 ILE A C 1
ATOM 572 O O . ILE A 1 71 ? -4.443 0.005 5.946 1.00 91.38 71 ILE A O 1
ATOM 576 N N . ILE A 1 72 ? -2.389 -0.846 5.887 1.00 89.94 72 ILE A N 1
ATOM 577 C CA . ILE A 1 72 ? -2.300 -1.084 7.337 1.00 89.94 72 ILE A CA 1
ATOM 578 C C . ILE A 1 72 ? -1.435 -0.023 8.002 1.00 89.94 72 ILE A C 1
ATOM 580 O O . ILE A 1 72 ? -1.629 0.336 9.161 1.00 89.94 72 ILE A O 1
ATOM 584 N N . LYS A 1 73 ? -0.402 0.443 7.294 1.00 88.00 73 LYS A N 1
ATOM 585 C CA . LYS A 1 73 ? 0.562 1.381 7.858 1.00 88.00 73 LYS A CA 1
ATOM 586 C C . LYS A 1 73 ? 1.264 2.170 6.769 1.00 88.00 73 LYS A C 1
ATOM 588 O O . LYS A 1 73 ? 1.622 1.622 5.732 1.00 88.00 73 LYS A O 1
ATOM 593 N N . ILE A 1 74 ? 1.539 3.436 7.064 1.00 90.69 74 ILE A N 1
ATOM 594 C CA . ILE A 1 74 ? 2.317 4.332 6.209 1.00 90.69 74 ILE A CA 1
ATOM 595 C C . ILE A 1 74 ? 3.517 4.839 7.018 1.00 90.69 74 ILE A C 1
ATOM 597 O O . ILE A 1 74 ? 3.354 5.539 8.021 1.00 90.69 74 ILE A O 1
ATOM 601 N N . LEU A 1 75 ? 4.728 4.465 6.605 1.00 89.00 75 LEU A N 1
ATOM 602 C CA . LEU A 1 75 ? 5.996 4.918 7.187 1.00 89.00 75 LEU A CA 1
ATOM 603 C C . LEU A 1 75 ? 6.507 6.179 6.471 1.00 89.00 75 LEU A C 1
ATOM 605 O O . LEU A 1 75 ? 7.562 6.159 5.846 1.00 89.00 75 LEU A O 1
ATOM 609 N N . ALA A 1 76 ? 5.746 7.268 6.533 1.00 87.06 76 ALA A N 1
ATOM 610 C CA . ALA A 1 76 ? 6.129 8.560 5.961 1.00 87.06 76 ALA A CA 1
ATOM 611 C C . ALA A 1 76 ? 6.059 9.679 7.011 1.00 87.06 76 ALA A C 1
ATOM 613 O O . ALA A 1 76 ? 5.422 9.511 8.056 1.00 87.06 76 ALA A O 1
ATOM 614 N N . ASP A 1 77 ? 6.704 10.810 6.725 1.00 90.88 77 ASP A N 1
ATOM 615 C CA . ASP A 1 77 ? 6.635 12.015 7.555 1.00 90.88 77 ASP A CA 1
ATOM 616 C C . ASP A 1 77 ? 5.201 12.548 7.639 1.00 90.88 77 ASP A C 1
ATOM 618 O O . ASP A 1 77 ? 4.405 12.363 6.715 1.00 90.88 77 ASP A O 1
ATOM 622 N N . ASP A 1 78 ? 4.866 13.273 8.706 1.00 90.25 78 ASP A N 1
ATOM 623 C CA . ASP A 1 78 ? 3.494 13.754 8.927 1.00 90.25 78 ASP A CA 1
ATOM 624 C C . ASP A 1 78 ? 2.998 14.689 7.813 1.00 90.25 78 ASP A C 1
ATOM 626 O O . ASP A 1 78 ? 1.821 14.668 7.455 1.00 90.25 78 ASP A O 1
ATOM 630 N N . LYS A 1 79 ? 3.904 15.462 7.198 1.00 91.38 79 LYS A N 1
ATOM 631 C CA . LYS A 1 79 ? 3.593 16.281 6.013 1.00 91.38 79 LYS A CA 1
ATOM 632 C C . LYS A 1 79 ? 3.175 15.415 4.820 1.00 91.38 79 LYS A C 1
ATOM 634 O O . LYS A 1 79 ? 2.188 15.721 4.157 1.00 91.38 79 LYS A O 1
ATOM 639 N N . LEU A 1 80 ? 3.906 14.327 4.564 1.00 89.50 80 LEU A N 1
ATOM 640 C CA . LEU A 1 80 ? 3.628 13.417 3.452 1.00 89.50 80 LEU A CA 1
ATOM 641 C C . LEU A 1 80 ? 2.385 12.572 3.713 1.00 89.50 80 LEU A C 1
ATOM 643 O O . LEU A 1 80 ? 1.598 12.373 2.795 1.00 89.50 80 LEU A O 1
ATOM 647 N N . LYS A 1 81 ? 2.159 12.129 4.954 1.00 89.88 81 LYS A N 1
ATOM 648 C CA . LYS A 1 81 ? 0.922 11.436 5.337 1.00 89.88 81 LYS A CA 1
ATOM 649 C C . LYS A 1 81 ? -0.311 12.284 5.046 1.00 89.88 81 LYS A C 1
ATOM 651 O O . LYS A 1 81 ? -1.197 11.802 4.358 1.00 89.88 81 LYS A O 1
ATOM 656 N N . LYS A 1 82 ? -0.330 13.555 5.465 1.00 90.69 82 LYS A N 1
ATOM 657 C CA . LYS A 1 82 ? -1.447 14.471 5.164 1.00 90.69 82 LYS A CA 1
ATOM 658 C C . LYS A 1 82 ? -1.663 14.657 3.662 1.00 90.69 82 LYS A C 1
ATOM 660 O O . LYS A 1 82 ? -2.797 14.729 3.199 1.00 90.69 82 LYS A O 1
ATOM 665 N N . HIS A 1 83 ? -0.576 14.720 2.891 1.00 89.06 83 HIS A N 1
ATOM 666 C CA . HIS A 1 83 ? -0.669 14.797 1.436 1.00 89.06 83 HIS A CA 1
ATOM 667 C C . HIS A 1 83 ? -1.278 13.519 0.834 1.00 89.06 83 HIS A C 1
ATOM 669 O O . HIS A 1 83 ? -2.185 13.599 0.013 1.00 89.06 83 HIS A O 1
ATOM 675 N N . LEU A 1 84 ? -0.841 12.344 1.294 1.00 88.75 84 LEU A N 1
ATOM 676 C CA . LEU A 1 84 ? -1.381 11.044 0.889 1.00 88.75 84 LEU A CA 1
ATOM 677 C C . LEU A 1 84 ? -2.856 10.877 1.292 1.00 88.75 84 LEU A C 1
ATOM 679 O O . LEU A 1 84 ? -3.653 10.394 0.491 1.00 88.75 84 LEU A O 1
ATOM 683 N N . GLU A 1 85 ? -3.247 11.346 2.475 1.00 89.56 85 GLU A N 1
ATOM 684 C CA . GLU A 1 85 ? -4.643 11.364 2.928 1.00 89.56 85 GLU A CA 1
ATOM 685 C C . GLU A 1 85 ? -5.517 12.237 2.025 1.00 89.56 85 GLU A C 1
ATOM 687 O O . GLU A 1 85 ? -6.597 11.809 1.620 1.00 89.56 85 GLU A O 1
ATOM 692 N N . SER A 1 86 ? -5.027 13.419 1.630 1.00 89.06 86 SER A N 1
ATOM 693 C CA . SER A 1 86 ? -5.722 14.295 0.677 1.00 89.06 86 SER A CA 1
ATOM 694 C C . SER A 1 86 ? -5.894 13.653 -0.703 1.00 89.06 86 SER A C 1
ATOM 696 O O . SER A 1 86 ? -6.812 14.015 -1.436 1.00 89.06 86 SER A O 1
ATOM 698 N N . LEU A 1 87 ? -5.019 12.713 -1.058 1.00 87.00 87 LEU A N 1
ATOM 699 C CA . LEU A 1 87 ? -5.097 11.917 -2.279 1.00 87.00 87 LEU A CA 1
ATOM 700 C C . LEU A 1 87 ? -5.990 10.668 -2.126 1.00 87.00 87 LEU A C 1
ATOM 702 O O . LEU A 1 87 ? -6.288 9.999 -3.112 1.00 87.00 87 LEU A O 1
ATOM 706 N N . GLY A 1 88 ? -6.438 10.343 -0.909 1.00 86.75 88 GLY A N 1
ATOM 707 C CA . GLY A 1 88 ? -7.259 9.164 -0.615 1.00 86.75 88 GLY A CA 1
ATOM 708 C C . GLY A 1 88 ? -6.470 7.914 -0.207 1.00 86.75 88 GLY A C 1
ATOM 709 O O . GLY A 1 88 ? -7.055 6.840 -0.081 1.00 86.75 88 GLY A O 1
ATOM 710 N N . ILE A 1 89 ? -5.162 8.031 0.029 1.00 89.06 89 ILE A N 1
ATOM 711 C CA . ILE A 1 89 ? -4.316 6.977 0.607 1.00 89.06 89 ILE A CA 1
ATOM 712 C C . ILE A 1 89 ? -4.353 7.143 2.129 1.00 89.06 89 ILE A C 1
ATOM 714 O O . ILE A 1 89 ? -3.492 7.792 2.723 1.00 89.06 89 ILE A O 1
ATOM 718 N N . LEU A 1 90 ? -5.379 6.570 2.756 1.00 89.75 90 LEU A N 1
ATOM 719 C CA . LEU A 1 90 ? -5.541 6.545 4.212 1.00 89.75 90 LEU A CA 1
ATOM 720 C C . LEU A 1 90 ? -5.211 5.166 4.794 1.00 89.75 90 LEU A C 1
ATOM 722 O O . LEU A 1 90 ? -5.292 4.145 4.109 1.00 89.75 90 LEU A O 1
ATOM 726 N N . VAL A 1 91 ? -4.861 5.136 6.080 1.00 89.62 91 VAL A N 1
ATOM 727 C CA . VAL A 1 91 ? -4.775 3.887 6.851 1.00 89.62 91 VAL A CA 1
ATOM 728 C C . VAL A 1 91 ? -6.164 3.243 6.907 1.00 89.62 91 VAL A C 1
ATOM 730 O O . VAL A 1 91 ? -7.158 3.949 7.018 1.00 89.62 91 VAL A O 1
ATOM 733 N N . ASP A 1 92 ? -6.229 1.923 6.756 1.00 89.94 92 ASP A N 1
ATOM 734 C CA . ASP A 1 92 ? -7.445 1.121 6.559 1.00 89.94 92 ASP A CA 1
ATOM 735 C C . ASP A 1 92 ? -8.220 1.423 5.261 1.00 89.94 92 ASP A C 1
ATOM 737 O O . ASP A 1 92 ? -9.306 0.890 5.022 1.00 89.94 92 ASP A O 1
ATOM 741 N N . GLY A 1 93 ? -7.637 2.224 4.363 1.00 89.69 93 GLY A N 1
ATOM 742 C CA . GLY A 1 93 ? -8.169 2.461 3.027 1.00 89.69 93 GLY A CA 1
ATOM 743 C C . GLY A 1 93 ? -8.050 1.229 2.129 1.00 89.69 93 GLY A C 1
ATOM 744 O O . GLY A 1 93 ? -7.002 0.577 2.087 1.00 89.69 93 GLY A O 1
ATOM 745 N N . GLN A 1 94 ? -9.114 0.946 1.371 1.00 90.56 94 GLN A N 1
ATOM 746 C CA . GLN A 1 94 ? -9.096 -0.055 0.304 1.00 90.56 94 GLN A CA 1
ATOM 747 C C . GLN A 1 94 ? -8.535 0.541 -0.985 1.00 90.56 94 GLN A C 1
ATOM 749 O O . GLN A 1 94 ? -8.980 1.596 -1.446 1.00 90.56 94 GLN A O 1
ATOM 754 N N . ILE A 1 95 ? -7.591 -0.173 -1.585 1.00 92.12 95 ILE A N 1
ATOM 755 C CA . ILE A 1 95 ? -6.940 0.192 -2.839 1.00 92.12 95 ILE A CA 1
ATOM 756 C C . ILE A 1 95 ? -6.808 -1.034 -3.740 1.00 92.12 95 ILE A C 1
ATOM 758 O O . ILE A 1 95 ? -6.797 -2.174 -3.274 1.00 92.12 95 ILE A O 1
ATOM 762 N N . VAL A 1 96 ? -6.663 -0.802 -5.040 1.00 91.69 96 VAL A N 1
ATOM 763 C CA . VAL A 1 96 ? -6.400 -1.863 -6.019 1.00 91.69 96 VAL A CA 1
ATOM 764 C C . VAL A 1 96 ? -5.134 -1.522 -6.776 1.00 91.69 96 VAL A C 1
ATOM 766 O O . VAL A 1 96 ? -5.039 -0.459 -7.381 1.00 91.69 96 VAL A O 1
ATOM 769 N N . VAL A 1 97 ? -4.145 -2.406 -6.772 1.00 90.44 97 VAL A N 1
ATOM 770 C CA . VAL A 1 97 ? -2.923 -2.180 -7.553 1.00 90.44 97 VAL A CA 1
ATOM 771 C C . VAL A 1 97 ? -3.219 -2.502 -9.010 1.00 90.44 97 VAL A C 1
ATOM 773 O O . VAL A 1 97 ? -3.571 -3.629 -9.324 1.00 90.44 97 VAL A O 1
ATOM 776 N N . LEU A 1 98 ? -3.075 -1.541 -9.917 1.00 90.12 98 LEU A N 1
ATOM 777 C CA . LEU A 1 98 ? -3.277 -1.778 -11.349 1.00 90.12 98 LEU A CA 1
ATOM 778 C C . LEU A 1 98 ? -2.014 -2.359 -11.990 1.00 90.12 98 LEU A C 1
ATOM 780 O O . LEU A 1 98 ? -2.080 -3.337 -12.731 1.00 90.12 98 LEU A O 1
ATOM 784 N N . SER A 1 99 ? -0.856 -1.779 -11.679 1.00 86.56 99 SER A N 1
ATOM 785 C CA . SER A 1 99 ? 0.428 -2.182 -12.253 1.00 86.56 99 SER A CA 1
ATOM 786 C C . SER A 1 99 ? 1.586 -1.797 -11.339 1.00 86.56 99 SER A C 1
ATOM 788 O O . SER A 1 99 ? 1.559 -0.726 -10.739 1.00 86.56 99 SER A O 1
ATOM 790 N N . ALA A 1 100 ? 2.630 -2.621 -11.292 1.00 83.25 100 ALA A N 1
ATOM 791 C CA . ALA A 1 100 ? 3.894 -2.305 -10.635 1.00 83.25 100 ALA A CA 1
ATOM 792 C C . ALA A 1 100 ? 5.044 -2.596 -11.608 1.00 83.25 100 ALA A C 1
ATOM 794 O O . ALA A 1 100 ? 5.149 -3.712 -12.117 1.00 83.25 100 ALA A O 1
ATOM 795 N N . SER A 1 101 ? 5.883 -1.602 -11.896 1.00 80.38 101 SER A N 1
ATOM 796 C CA . SER A 1 101 ? 7.001 -1.736 -12.837 1.00 80.38 101 SER A CA 1
ATOM 797 C C . SER A 1 101 ? 8.153 -0.822 -12.441 1.00 80.38 101 SER A C 1
ATOM 799 O O . SER A 1 101 ? 7.933 0.331 -12.087 1.00 80.38 101 SER A O 1
ATOM 801 N N . GLY A 1 102 ? 9.386 -1.338 -12.471 1.00 74.56 102 GLY A N 1
ATOM 802 C CA . GLY A 1 102 ? 10.593 -0.528 -12.242 1.00 74.56 102 GLY A CA 1
ATOM 803 C C . GLY A 1 102 ? 10.682 0.170 -10.877 1.00 74.56 102 GLY A C 1
ATOM 804 O O . GLY A 1 102 ? 11.486 1.075 -10.723 1.00 74.56 102 GLY A O 1
ATOM 805 N N . GLY A 1 103 ? 9.867 -0.228 -9.894 1.00 74.00 103 GLY A N 1
ATOM 806 C CA . GLY A 1 103 ? 9.767 0.432 -8.588 1.00 74.00 103 GLY A CA 1
ATOM 807 C C . GLY A 1 103 ? 8.530 1.319 -8.451 1.00 74.00 103 GLY A C 1
ATOM 808 O O . GLY A 1 103 ? 7.981 1.397 -7.359 1.00 74.00 103 GLY A O 1
ATOM 809 N N . SER A 1 104 ? 8.010 1.882 -9.540 1.00 84.06 104 SER A N 1
ATOM 810 C CA . SER A 1 104 ? 6.766 2.654 -9.518 1.00 84.06 104 SER A CA 1
ATOM 811 C C . SER A 1 104 ? 5.538 1.742 -9.452 1.00 84.06 104 SER A C 1
ATOM 813 O O . SER A 1 104 ? 5.477 0.693 -10.106 1.00 84.06 104 SER A O 1
ATOM 815 N N . VAL A 1 105 ? 4.532 2.153 -8.682 1.00 89.12 105 VAL A N 1
ATOM 816 C CA . VAL A 1 105 ? 3.280 1.409 -8.497 1.00 89.12 105 VAL A CA 1
ATOM 817 C C . VAL A 1 105 ? 2.093 2.308 -8.807 1.00 89.12 105 VAL A C 1
ATOM 819 O O . VAL A 1 105 ? 1.967 3.396 -8.257 1.00 89.12 105 VAL A O 1
ATOM 822 N N . VAL A 1 106 ? 1.193 1.845 -9.669 1.00 91.06 106 VAL A N 1
ATOM 823 C CA . VAL A 1 106 ? -0.065 2.530 -9.971 1.00 91.06 106 VAL A CA 1
ATOM 824 C C . VAL A 1 106 ? -1.177 1.871 -9.176 1.00 91.06 106 VAL A C 1
ATOM 826 O O . VAL A 1 106 ? -1.463 0.685 -9.354 1.00 91.06 106 VAL A O 1
ATOM 829 N N . VAL A 1 107 ? -1.825 2.652 -8.320 1.00 91.56 107 VAL A N 1
ATOM 830 C CA . VAL A 1 107 ? -2.958 2.221 -7.503 1.00 91.56 107 VAL A CA 1
ATOM 831 C C . VAL A 1 107 ? -4.232 2.930 -7.934 1.00 91.56 107 VAL A C 1
ATOM 833 O O . VAL A 1 107 ? -4.231 4.109 -8.287 1.00 91.56 107 VAL A O 1
ATOM 836 N N . LYS A 1 108 ? -5.339 2.198 -7.904 1.00 91.88 108 LYS A N 1
ATOM 837 C CA . LYS A 1 108 ? -6.690 2.716 -8.047 1.00 91.88 108 LYS A CA 1
ATOM 838 C C . LYS A 1 108 ? -7.295 2.885 -6.662 1.00 91.88 108 LYS A C 1
ATOM 840 O O . LYS A 1 108 ? -7.299 1.948 -5.861 1.00 91.88 108 LYS A O 1
ATOM 845 N N . ILE A 1 109 ? -7.814 4.076 -6.408 1.00 91.19 109 ILE A N 1
ATOM 846 C CA . ILE A 1 109 ? -8.450 4.465 -5.153 1.00 91.19 109 ILE A CA 1
ATOM 847 C C . ILE A 1 109 ? -9.793 5.071 -5.521 1.00 91.19 109 ILE A C 1
ATOM 849 O O . ILE A 1 109 ? -9.835 6.136 -6.135 1.00 91.19 109 ILE A O 1
ATOM 853 N N . LYS A 1 110 ? -10.891 4.391 -5.176 1.00 86.25 110 LYS A N 1
ATOM 854 C CA . LYS A 1 110 ? -12.231 4.739 -5.681 1.00 86.25 110 LYS A CA 1
ATOM 855 C C . LYS A 1 110 ? -12.187 4.853 -7.219 1.00 86.25 110 LYS A C 1
ATOM 857 O O . LYS A 1 110 ? -11.826 3.879 -7.877 1.00 86.25 110 LYS A O 1
ATOM 862 N N . ASP A 1 111 ? -12.463 6.029 -7.781 1.00 84.12 111 ASP A N 1
ATOM 863 C CA . ASP A 1 111 ? -12.372 6.315 -9.222 1.00 84.12 111 ASP A CA 1
ATOM 864 C C . ASP A 1 111 ? -11.065 7.008 -9.645 1.00 84.12 111 ASP A C 1
ATOM 866 O O . ASP A 1 111 ? -10.810 7.195 -10.836 1.00 84.12 111 ASP A O 1
ATOM 870 N N . GLY A 1 112 ? -10.197 7.344 -8.689 1.00 86.88 112 GLY A N 1
ATOM 871 C CA . GLY A 1 112 ? -8.889 7.942 -8.939 1.00 86.88 112 GLY A CA 1
ATOM 872 C C . GLY A 1 112 ? -7.809 6.905 -9.253 1.00 86.88 112 GLY A C 1
ATOM 873 O O . GLY A 1 112 ? -7.831 5.779 -8.749 1.00 86.88 112 GLY A O 1
ATOM 874 N N . ARG A 1 113 ? -6.825 7.296 -10.070 1.00 90.88 113 ARG A N 1
ATOM 875 C CA . ARG A 1 113 ? -5.589 6.534 -10.310 1.00 90.88 113 ARG A CA 1
ATOM 876 C C . ARG A 1 113 ? -4.406 7.361 -9.845 1.00 90.88 113 ARG A C 1
ATOM 878 O O . ARG A 1 113 ? -4.280 8.516 -10.238 1.00 90.88 113 ARG A O 1
ATOM 885 N N . ILE A 1 114 ? -3.546 6.761 -9.036 1.00 91.00 114 ILE A N 1
ATOM 886 C CA . ILE A 1 114 ? -2.395 7.433 -8.442 1.00 91.00 114 ILE A CA 1
ATOM 887 C C . ILE A 1 114 ? -1.160 6.599 -8.719 1.00 91.00 114 ILE A C 1
ATOM 889 O O . ILE A 1 114 ? -1.125 5.406 -8.424 1.00 91.00 11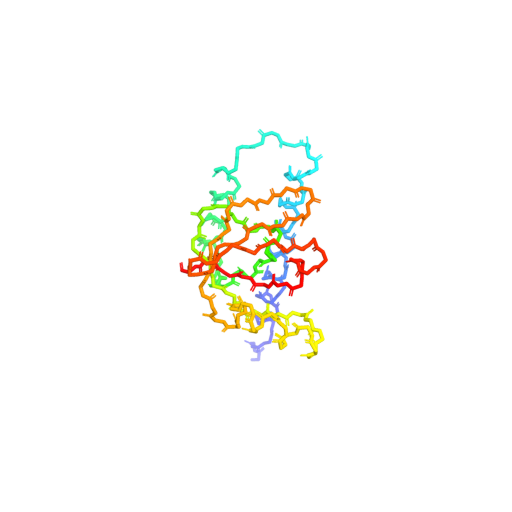4 ILE A O 1
ATOM 893 N N . ALA A 1 115 ? -0.152 7.237 -9.300 1.00 90.31 115 ALA A N 1
ATOM 894 C CA . ALA A 1 115 ? 1.171 6.660 -9.427 1.00 90.31 115 ALA A CA 1
ATOM 895 C C . ALA A 1 115 ? 1.990 7.030 -8.188 1.00 90.31 115 ALA A C 1
ATOM 897 O O . ALA A 1 115 ? 2.080 8.198 -7.815 1.00 90.31 115 ALA A O 1
ATOM 898 N N . LEU A 1 116 ? 2.568 6.021 -7.552 1.00 89.75 116 LEU A N 1
ATOM 899 C CA . LEU A 1 116 ? 3.469 6.154 -6.422 1.00 89.75 116 LEU A CA 1
ATOM 900 C C . LEU A 1 116 ? 4.869 5.743 -6.855 1.00 89.75 116 LEU A C 1
ATOM 902 O O . LEU A 1 116 ? 5.055 4.746 -7.555 1.00 89.75 116 LEU A O 1
ATOM 906 N N . ASP A 1 117 ? 5.853 6.504 -6.396 1.00 90.56 117 ASP A N 1
ATOM 907 C CA . ASP A 1 117 ? 7.255 6.183 -6.617 1.00 90.56 117 ASP A CA 1
ATOM 908 C C . ASP A 1 117 ? 7.694 4.969 -5.776 1.00 90.56 117 ASP A C 1
ATOM 910 O O . ASP A 1 117 ? 7.004 4.578 -4.823 1.00 90.56 117 ASP A O 1
ATOM 914 N N . GLY A 1 118 ? 8.837 4.367 -6.100 1.00 85.31 118 GLY A N 1
ATOM 915 C CA . GLY A 1 118 ? 9.359 3.195 -5.394 1.00 85.31 118 GLY A CA 1
ATOM 916 C C . GLY A 1 118 ? 9.714 3.478 -3.943 1.00 85.31 118 GLY A C 1
ATOM 917 O O . GLY A 1 118 ? 9.451 2.640 -3.073 1.00 85.31 118 GLY A O 1
ATOM 918 N N . ASP A 1 119 ? 10.207 4.680 -3.651 1.00 87.81 119 ASP A N 1
ATOM 919 C CA . ASP A 1 119 ? 10.526 5.095 -2.284 1.00 87.81 119 ASP A CA 1
ATOM 920 C C . ASP A 1 119 ? 9.278 5.191 -1.398 1.00 87.81 119 ASP A C 1
ATOM 922 O O . ASP A 1 119 ? 9.268 4.711 -0.260 1.00 87.81 119 ASP A O 1
ATOM 926 N N . LEU A 1 120 ? 8.194 5.776 -1.918 1.00 88.81 120 LEU A N 1
ATOM 927 C CA . LEU A 1 120 ? 6.921 5.880 -1.197 1.00 88.81 120 LEU A CA 1
ATOM 928 C C . LEU A 1 120 ? 6.227 4.523 -1.098 1.00 88.81 120 LEU A C 1
ATOM 930 O O . LEU A 1 120 ? 5.757 4.140 -0.026 1.00 88.81 120 LEU A O 1
ATOM 934 N N . SER A 1 121 ? 6.218 3.761 -2.189 1.00 88.06 121 SER A N 1
ATOM 935 C CA . SER A 1 121 ? 5.614 2.429 -2.238 1.00 88.06 121 SER A CA 1
ATOM 936 C C . SER A 1 121 ? 6.289 1.458 -1.262 1.00 88.06 121 SER A C 1
ATOM 938 O O . SER A 1 121 ? 5.631 0.585 -0.698 1.00 88.06 121 SER A O 1
ATOM 940 N N . SER A 1 122 ? 7.591 1.617 -1.007 1.00 86.06 122 SER A N 1
ATOM 941 C CA . SER A 1 122 ? 8.331 0.799 -0.032 1.00 86.06 122 SER A CA 1
ATOM 942 C C . SER A 1 122 ? 7.974 1.125 1.423 1.00 86.06 122 SER A C 1
ATOM 944 O O . SER A 1 122 ? 8.152 0.291 2.310 1.00 86.06 122 SER A O 1
ATOM 946 N N . LYS A 1 123 ? 7.457 2.331 1.678 1.00 89.19 123 LYS A N 1
ATOM 947 C CA . LYS A 1 123 ? 7.060 2.820 3.007 1.00 89.19 123 LYS A CA 1
ATOM 948 C C . LYS A 1 123 ? 5.605 2.496 3.358 1.00 89.19 123 LYS A C 1
ATOM 950 O O . LYS A 1 123 ? 5.222 2.603 4.525 1.00 89.19 123 LYS A O 1
ATOM 955 N N . ILE A 1 124 ? 4.793 2.114 2.377 1.00 90.38 124 ILE A N 1
ATOM 956 C CA . ILE A 1 124 ? 3.376 1.788 2.557 1.00 90.38 124 ILE A CA 1
ATOM 957 C C . ILE A 1 124 ? 3.224 0.275 2.692 1.00 90.38 124 ILE A C 1
ATOM 959 O O . ILE A 1 124 ? 3.672 -0.483 1.836 1.00 90.38 124 ILE A O 1
ATOM 963 N N . PHE A 1 125 ? 2.566 -0.159 3.763 1.00 89.62 125 PHE A N 1
ATOM 964 C CA . PHE A 1 125 ? 2.294 -1.561 4.054 1.00 89.62 125 PHE A CA 1
ATOM 965 C C . PHE A 1 125 ? 0.825 -1.874 3.833 1.00 89.62 125 PHE A C 1
ATOM 967 O O . PHE A 1 125 ? -0.051 -1.161 4.327 1.00 89.62 125 PHE A O 1
ATOM 974 N N . VAL A 1 126 ? 0.578 -2.986 3.154 1.00 89.06 126 VAL A N 1
ATOM 975 C CA . VAL A 1 126 ? -0.750 -3.467 2.791 1.00 89.06 126 VAL A CA 1
ATOM 976 C C . VAL A 1 126 ? -0.944 -4.928 3.193 1.00 89.06 126 VAL A C 1
ATOM 978 O O . VAL A 1 126 ? 0.023 -5.680 3.353 1.00 89.06 126 VAL A O 1
ATOM 981 N N . LYS A 1 127 ? -2.205 -5.337 3.338 1.00 85.44 127 LYS A N 1
ATOM 982 C CA . LYS A 1 127 ? -2.631 -6.744 3.391 1.00 85.44 127 LYS A CA 1
ATOM 983 C C . LYS A 1 127 ? -3.640 -7.025 2.295 1.00 85.44 127 LYS A C 1
ATOM 985 O O . LYS A 1 127 ? -4.309 -6.112 1.819 1.00 85.44 127 LYS A O 1
ATOM 990 N N . ALA A 1 128 ? -3.762 -8.300 1.943 1.00 78.44 128 ALA A N 1
ATOM 991 C CA . ALA A 1 128 ? -4.957 -8.781 1.269 1.00 78.44 128 ALA A CA 1
ATOM 992 C C . ALA A 1 128 ? -6.177 -8.500 2.158 1.00 78.44 128 ALA A C 1
ATOM 994 O O . ALA A 1 128 ? -6.115 -8.755 3.366 1.00 78.44 128 ALA A O 1
ATOM 995 N N . ALA A 1 129 ? -7.206 -7.900 1.558 1.00 66.50 129 ALA A N 1
ATOM 996 C CA . ALA A 1 129 ? -8.503 -7.704 2.196 1.00 66.50 129 ALA A CA 1
ATOM 997 C C . ALA A 1 129 ? -9.217 -9.047 2.407 1.00 66.50 129 ALA A C 1
ATOM 999 O O . ALA A 1 129 ? -8.997 -9.968 1.584 1.00 66.50 129 ALA A O 1
#

Secondary structure (DSSP, 8-state):
---SHHHHHHHHHHHHHHHHHHHHHHHHHTTS----HHHHHHHHHHHHHHS------EEGGGPPTT-EEEEEEE-S-HHHHHHHHHTT--TT-EEEEEEEETTEEEEEETTEEEEE-HHHHHHEEEEE-